Protein AF-A0A2C9LML6-F1 (afdb_monomer_lite)

InterPro domains:
  IPR027124 SWR1-complex protein 5/Craniofacial development protein 1/2 [PTHR23227] (5-86)
  IPR036691 Endonuclease/exonuclease/phosphatase superfamily [G3DSA:3.60.10.10] (2-104)
  IPR036691 Endonuclease/exonuclease/phosphatase superfamily [SSF56219] (5-75)

Sequence (106 aa):
MSYQDNIRESFYSGLNSAINKTPKTDKLIILGDFNARVGSDWKTWSNVLGRHRIGHCNSYGALLLEMCTAHKLTVTNALFQLPHRKKSIMDVSQIQALASNRLHHS

Structure (mmCIF, N/CA/C/O backbone):
data_AF-A0A2C9LML6-F1
#
_entry.id   AF-A0A2C9LML6-F1
#
loop_
_atom_site.group_PDB
_atom_site.id
_atom_site.type_symbol
_atom_site.label_atom_id
_atom_site.label_alt_id
_atom_site.label_comp_id
_atom_site.label_asym_id
_atom_site.label_entity_id
_atom_site.label_seq_id
_atom_site.pdbx_PDB_ins_code
_atom_site.Cartn_x
_atom_site.Cartn_y
_atom_site.Cartn_z
_atom_site.occupancy
_atom_site.B_iso_or_equiv
_atom_site.auth_seq_id
_atom_site.auth_comp_id
_atom_site.auth_asym_id
_atom_site.auth_atom_id
_atom_site.pdbx_PDB_model_num
ATOM 1 N N . MET A 1 1 ? 24.111 1.402 0.369 1.00 64.75 1 MET A N 1
ATOM 2 C CA . MET A 1 1 ? 22.738 1.910 0.161 1.00 64.75 1 MET A CA 1
ATOM 3 C C . MET A 1 1 ? 22.819 3.205 -0.621 1.00 64.75 1 MET A C 1
ATOM 5 O O . MET A 1 1 ? 23.671 4.023 -0.289 1.00 64.75 1 MET A O 1
ATOM 9 N N . SER A 1 2 ? 22.033 3.368 -1.687 1.00 88.94 2 SER A N 1
ATOM 10 C CA . SER A 1 2 ? 22.046 4.609 -2.472 1.00 88.94 2 SER A CA 1
ATOM 11 C C . SER A 1 2 ? 21.263 5.725 -1.765 1.00 88.94 2 SER A C 1
ATOM 13 O O . SER A 1 2 ? 20.416 5.457 -0.915 1.00 88.94 2 SER A O 1
ATOM 15 N N . TYR A 1 3 ? 21.504 6.986 -2.136 1.00 88.38 3 TYR A N 1
ATOM 16 C CA . TYR A 1 3 ? 20.736 8.129 -1.614 1.00 88.38 3 TYR A CA 1
ATOM 17 C C . TYR A 1 3 ? 19.222 7.973 -1.844 1.00 88.38 3 TYR A C 1
ATOM 19 O O . TYR A 1 3 ? 18.417 8.279 -0.966 1.00 88.38 3 TYR A O 1
ATOM 27 N N . GLN A 1 4 ? 18.837 7.423 -2.998 1.00 84.81 4 GLN A N 1
ATOM 28 C CA . GLN A 1 4 ? 17.436 7.170 -3.335 1.00 84.81 4 GLN A CA 1
ATOM 29 C C . GLN A 1 4 ? 16.823 6.051 -2.487 1.00 84.81 4 GLN A C 1
ATOM 31 O O . GLN A 1 4 ? 15.646 6.131 -2.133 1.00 84.81 4 GLN A O 1
ATOM 36 N N . ASP A 1 5 ? 17.611 5.038 -2.112 1.00 88.00 5 ASP A N 1
ATOM 37 C CA . ASP A 1 5 ? 17.149 3.996 -1.191 1.00 88.00 5 ASP A CA 1
ATOM 38 C C . ASP A 1 5 ? 16.831 4.578 0.182 1.00 88.00 5 ASP A C 1
ATOM 40 O O . ASP A 1 5 ? 15.770 4.280 0.721 1.00 88.00 5 ASP A O 1
ATOM 44 N N . ASN A 1 6 ? 17.682 5.473 0.692 1.00 89.94 6 ASN A N 1
ATOM 45 C CA . ASN A 1 6 ? 17.471 6.118 1.988 1.00 89.94 6 ASN A CA 1
ATOM 46 C C . ASN A 1 6 ? 16.214 7.004 1.993 1.00 89.94 6 ASN A C 1
ATOM 48 O O . ASN A 1 6 ? 15.436 6.961 2.946 1.00 89.94 6 ASN A O 1
ATOM 52 N N . ILE A 1 7 ? 15.980 7.785 0.927 1.00 90.25 7 ILE A N 1
ATOM 53 C CA . ILE A 1 7 ? 14.752 8.591 0.794 1.00 90.25 7 ILE A CA 1
ATOM 54 C C . ILE A 1 7 ? 13.522 7.683 0.776 1.00 90.25 7 ILE A C 1
ATOM 56 O O . ILE A 1 7 ? 12.551 7.928 1.493 1.00 90.25 7 ILE A O 1
ATOM 60 N N . ARG A 1 8 ? 13.563 6.626 -0.041 1.00 88.81 8 ARG A N 1
ATOM 61 C CA . ARG A 1 8 ? 12.469 5.661 -0.158 1.00 88.81 8 ARG A CA 1
ATOM 62 C C . ARG A 1 8 ? 12.178 5.003 1.189 1.00 88.81 8 ARG A C 1
ATOM 64 O O . ARG A 1 8 ? 11.029 4.986 1.615 1.00 88.81 8 ARG A O 1
ATOM 71 N N . GLU A 1 9 ? 13.195 4.487 1.863 1.00 91.00 9 GLU A N 1
ATOM 72 C CA . GLU A 1 9 ? 13.051 3.832 3.162 1.00 91.00 9 GLU A CA 1
ATOM 73 C C . GLU A 1 9 ? 12.478 4.786 4.214 1.00 91.00 9 GLU A C 1
ATOM 75 O O . GLU A 1 9 ? 11.521 4.435 4.905 1.00 91.00 9 GLU A O 1
ATOM 80 N N . SER A 1 10 ? 12.982 6.021 4.274 1.00 93.44 10 SER A N 1
ATOM 81 C CA . SER A 1 10 ? 12.468 7.053 5.177 1.00 93.44 10 SER A CA 1
ATOM 82 C C . SER A 1 10 ? 10.983 7.342 4.931 1.00 93.44 10 SER A C 1
ATOM 84 O O . SER A 1 10 ? 10.195 7.357 5.880 1.00 93.44 10 SER A O 1
ATOM 86 N N . PHE A 1 11 ? 10.573 7.488 3.666 1.00 91.31 11 PHE A N 1
ATOM 87 C CA . PHE A 1 11 ? 9.175 7.721 3.303 1.00 91.31 11 PHE A CA 1
ATOM 88 C C . PHE A 1 11 ? 8.262 6.560 3.722 1.00 91.31 11 PHE A C 1
ATOM 90 O O . PHE A 1 11 ? 7.270 6.778 4.420 1.00 91.31 11 PHE A O 1
ATOM 97 N N . TYR A 1 12 ? 8.593 5.321 3.342 1.00 91.38 12 TYR A N 1
ATOM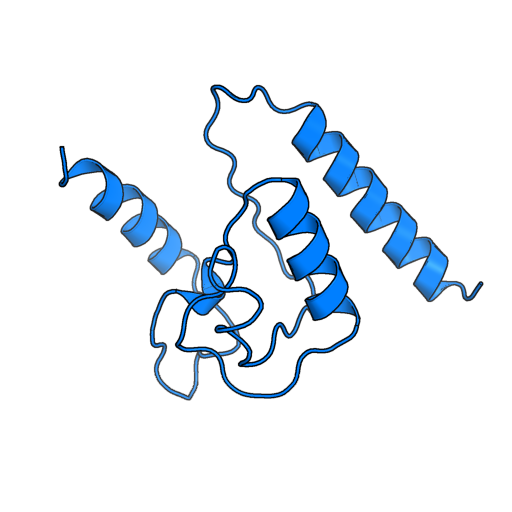 98 C CA . TYR A 1 12 ? 7.750 4.159 3.652 1.00 91.38 12 TYR A CA 1
ATOM 99 C C . TYR A 1 12 ? 7.747 3.826 5.153 1.00 91.38 12 TYR A C 1
ATOM 101 O O . TYR A 1 12 ? 6.712 3.417 5.679 1.00 91.38 12 TYR A O 1
ATOM 109 N N . SER A 1 13 ? 8.848 4.070 5.870 1.00 94.06 13 SER A N 1
ATOM 110 C CA . SER A 1 13 ? 8.910 3.946 7.332 1.00 94.06 13 SER A CA 1
ATOM 111 C C . SER A 1 13 ? 8.020 4.980 8.032 1.00 94.06 13 SER A C 1
ATOM 113 O O . SER A 1 13 ? 7.213 4.632 8.899 1.00 94.06 13 SER A O 1
ATOM 115 N N . GLY A 1 14 ? 8.086 6.245 7.603 1.00 95.38 14 GLY A N 1
ATOM 116 C CA . GLY A 1 14 ? 7.223 7.312 8.112 1.00 95.38 14 GLY A CA 1
ATOM 117 C C . GLY A 1 14 ? 5.741 7.030 7.860 1.00 95.38 14 GLY A C 1
ATOM 118 O O . GLY A 1 14 ? 4.921 7.143 8.773 1.00 95.38 14 GLY A O 1
ATOM 119 N N . LEU A 1 15 ? 5.405 6.574 6.652 1.00 93.38 15 LEU A N 1
ATOM 120 C CA . LEU A 1 15 ? 4.046 6.177 6.296 1.00 93.38 15 LEU A CA 1
ATOM 121 C C . LEU A 1 15 ? 3.552 5.002 7.148 1.00 93.38 15 LEU A C 1
ATOM 123 O O . LEU A 1 15 ? 2.454 5.058 7.694 1.00 93.38 15 LEU A O 1
ATOM 127 N N . ASN A 1 16 ? 4.379 3.972 7.333 1.00 94.50 16 ASN A N 1
ATOM 128 C CA . ASN A 1 16 ? 4.067 2.837 8.201 1.00 94.50 16 ASN A CA 1
ATOM 129 C C . ASN A 1 16 ? 3.793 3.284 9.648 1.00 94.50 16 ASN A C 1
ATOM 131 O O . ASN A 1 16 ? 2.849 2.813 10.281 1.00 94.50 16 ASN A O 1
ATOM 135 N N . SER A 1 17 ? 4.582 4.228 10.169 1.00 95.94 17 SER A N 1
ATOM 136 C CA . SER A 1 17 ? 4.360 4.817 11.494 1.00 95.94 17 SER A CA 1
ATOM 137 C C . SER A 1 17 ? 3.019 5.553 11.578 1.00 95.94 17 SER A C 1
ATOM 139 O O . SER A 1 17 ? 2.280 5.370 12.544 1.00 95.94 17 SER A O 1
ATOM 141 N N . ALA A 1 18 ? 2.671 6.345 10.560 1.00 94.12 18 ALA A N 1
ATOM 142 C CA . ALA A 1 18 ? 1.406 7.077 10.512 1.00 94.12 18 ALA A CA 1
ATOM 143 C C . ALA A 1 18 ? 0.187 6.138 10.472 1.00 94.12 18 ALA A C 1
ATOM 145 O O . ALA A 1 18 ? -0.774 6.344 11.216 1.00 94.12 18 ALA A O 1
ATOM 146 N N . ILE A 1 19 ? 0.252 5.070 9.671 1.00 93.50 19 ILE A N 1
ATOM 147 C CA . ILE A 1 19 ? -0.803 4.049 9.604 1.00 93.50 19 ILE A CA 1
ATOM 148 C C . ILE A 1 19 ? -0.984 3.387 10.976 1.00 93.50 19 ILE A C 1
ATOM 150 O O . ILE A 1 19 ? -2.100 3.318 11.479 1.00 93.50 19 ILE A O 1
ATOM 154 N N . ASN A 1 20 ? 0.109 2.975 11.625 1.00 93.81 20 ASN A N 1
ATOM 155 C CA . ASN A 1 20 ? 0.056 2.306 12.930 1.00 93.81 20 ASN A CA 1
ATOM 156 C C . ASN A 1 20 ? -0.460 3.195 14.070 1.00 93.81 20 ASN A C 1
ATOM 158 O O . ASN A 1 20 ? -1.008 2.684 15.044 1.00 93.81 20 ASN A O 1
ATOM 162 N N . LYS A 1 21 ? -0.279 4.515 13.967 1.00 95.00 21 LYS A N 1
ATOM 163 C CA . LYS A 1 21 ? -0.822 5.485 14.930 1.00 95.00 21 LYS A CA 1
ATOM 164 C C . LYS A 1 21 ? -2.309 5.762 14.721 1.00 95.00 21 LYS A C 1
ATOM 166 O O . LYS A 1 21 ? -2.944 6.310 15.617 1.00 95.00 21 LYS A 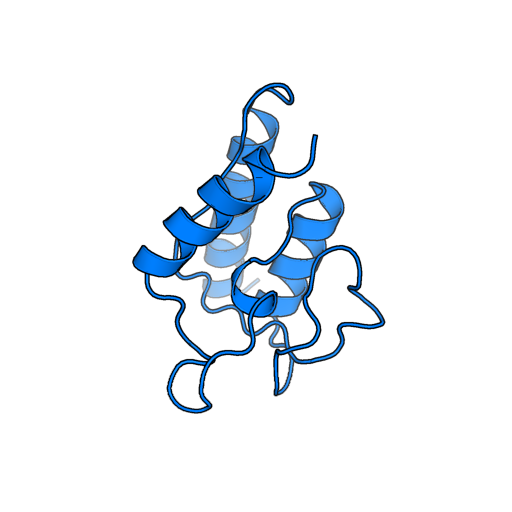O 1
ATOM 171 N N . THR A 1 22 ? -2.856 5.410 13.559 1.00 93.06 22 THR A N 1
ATOM 172 C CA . THR A 1 22 ? -4.275 5.608 13.268 1.00 93.06 22 THR A CA 1
ATOM 173 C C . THR A 1 22 ? -5.096 4.541 14.003 1.00 93.06 22 THR A C 1
ATOM 175 O O . THR A 1 22 ? -4.808 3.348 13.857 1.00 93.06 22 THR A O 1
ATOM 178 N N . PRO A 1 23 ? -6.118 4.920 14.792 1.00 92.69 23 PRO A N 1
ATOM 179 C CA . PRO A 1 23 ? -7.000 3.956 15.436 1.00 92.69 23 PRO A CA 1
ATOM 180 C C . PRO A 1 23 ? -7.650 3.017 14.415 1.00 92.69 23 PRO A C 1
ATOM 182 O O . PRO A 1 23 ? -8.150 3.449 13.381 1.00 92.69 23 PRO A O 1
ATOM 185 N N . LYS A 1 24 ? -7.713 1.717 14.725 1.00 87.75 24 LYS A N 1
ATOM 186 C CA . LYS A 1 24 ? -8.343 0.715 13.839 1.00 87.75 24 LYS A CA 1
ATOM 187 C C . LYS A 1 24 ? -9.851 0.924 13.648 1.00 87.75 24 LYS A C 1
ATOM 189 O O . LYS A 1 24 ? -10.436 0.321 12.754 1.00 87.75 24 LYS A O 1
ATOM 194 N N . THR A 1 25 ? -10.475 1.725 14.511 1.00 90.69 25 THR A N 1
ATOM 195 C CA . THR A 1 25 ? -11.881 2.138 14.415 1.00 90.69 25 THR A CA 1
ATOM 196 C C . THR A 1 25 ? -12.119 3.145 13.298 1.00 90.69 25 THR A C 1
ATOM 198 O O . THR A 1 25 ? -13.245 3.267 12.813 1.00 90.69 25 THR A O 1
ATOM 201 N N . ASP A 1 26 ? -11.072 3.850 12.876 1.00 90.12 26 ASP A N 1
ATOM 202 C CA . ASP A 1 26 ? -11.184 4.960 11.948 1.00 90.12 26 ASP A CA 1
ATOM 203 C C . ASP A 1 26 ? -11.039 4.470 10.508 1.00 90.12 26 ASP A C 1
ATOM 205 O O . ASP A 1 26 ? -10.324 3.515 10.191 1.00 90.12 26 ASP A O 1
ATOM 209 N N . LYS A 1 27 ? -11.731 5.149 9.591 1.00 85.94 27 LYS A N 1
ATOM 210 C CA . LYS A 1 27 ? -11.598 4.881 8.158 1.00 85.94 27 LYS A CA 1
ATOM 211 C C . LYS A 1 27 ? -10.350 5.590 7.641 1.00 85.94 27 LYS A C 1
ATOM 213 O O . LYS A 1 27 ? -10.343 6.811 7.519 1.00 85.94 27 LYS A O 1
ATOM 218 N N . LEU A 1 28 ? -9.320 4.822 7.294 1.00 88.81 28 LEU A N 1
ATOM 219 C CA . LEU A 1 28 ? -8.085 5.355 6.725 1.00 88.81 28 LEU A CA 1
ATOM 220 C C . LEU A 1 28 ? -8.161 5.437 5.194 1.00 88.81 28 LEU A C 1
ATOM 222 O O . LE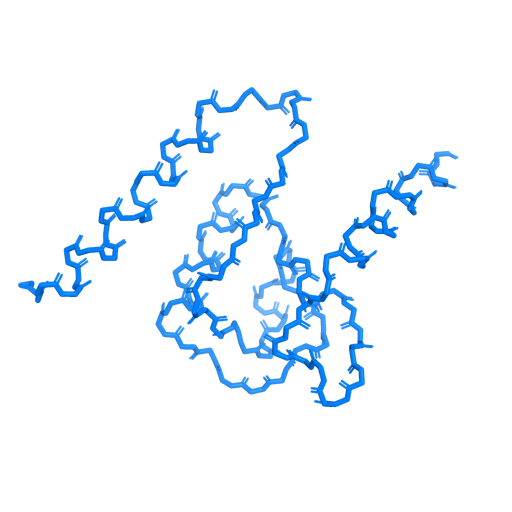U A 1 28 ? -8.403 4.439 4.515 1.00 88.81 28 LEU A O 1
ATOM 226 N N . ILE A 1 29 ? -7.906 6.628 4.653 1.00 89.38 29 ILE A N 1
ATOM 227 C CA . ILE A 1 29 ? -7.731 6.867 3.218 1.00 89.38 29 ILE A CA 1
ATOM 228 C C . ILE A 1 29 ? -6.380 7.549 3.027 1.00 89.38 29 ILE A C 1
ATOM 230 O O . ILE A 1 29 ? -6.129 8.604 3.603 1.00 89.38 29 ILE A O 1
ATOM 234 N N . ILE A 1 30 ? -5.518 6.946 2.210 1.00 89.50 30 ILE A N 1
ATOM 235 C CA . ILE A 1 30 ? -4.188 7.474 1.903 1.00 89.50 30 ILE A CA 1
ATOM 236 C C . ILE A 1 30 ? -4.191 7.922 0.448 1.00 89.50 30 ILE A C 1
ATOM 238 O O . ILE A 1 30 ? -4.450 7.122 -0.452 1.00 89.50 30 ILE A O 1
ATOM 242 N N . LEU A 1 31 ? -3.916 9.205 0.230 1.00 89.19 31 LEU A N 1
ATOM 243 C CA . LEU A 1 31 ? -3.891 9.830 -1.087 1.00 89.19 31 LEU A CA 1
ATOM 244 C C . LEU A 1 31 ? -2.496 10.365 -1.378 1.00 89.19 31 LEU A C 1
ATOM 246 O O . LEU A 1 31 ? -1.794 10.820 -0.478 1.00 89.19 31 LEU A O 1
ATOM 250 N N . GLY A 1 32 ? -2.113 10.321 -2.647 1.00 87.69 32 GLY A N 1
ATOM 251 C CA . GLY A 1 32 ? -0.826 10.815 -3.108 1.00 87.69 32 GLY A CA 1
ATOM 252 C C . GLY A 1 32 ? -0.347 10.071 -4.344 1.00 87.69 32 GLY A C 1
ATOM 253 O O . GLY A 1 32 ? -0.904 9.038 -4.728 1.00 87.69 32 GLY A O 1
ATOM 254 N N . ASP A 1 33 ? 0.700 10.610 -4.957 1.00 86.56 33 ASP A N 1
ATOM 255 C CA . ASP A 1 33 ? 1.441 9.916 -6.000 1.00 86.56 33 ASP A CA 1
ATOM 256 C C . ASP A 1 33 ? 2.598 9.132 -5.371 1.00 86.56 33 ASP A C 1
ATOM 258 O O . ASP A 1 33 ? 3.553 9.700 -4.848 1.00 86.56 33 ASP A O 1
ATOM 262 N N . PHE A 1 34 ? 2.492 7.806 -5.416 1.00 86.88 34 PHE A N 1
ATOM 263 C CA . PHE A 1 34 ? 3.513 6.885 -4.912 1.00 86.88 34 PHE A CA 1
ATOM 264 C C . PHE A 1 34 ? 4.570 6.529 -5.965 1.00 86.88 34 PHE A C 1
ATOM 266 O O . PHE A 1 34 ? 5.468 5.735 -5.681 1.00 86.88 34 PHE A O 1
ATOM 273 N N . ASN A 1 35 ? 4.420 7.023 -7.202 1.00 86.94 35 ASN A N 1
ATOM 274 C CA . ASN A 1 35 ? 5.190 6.605 -8.377 1.00 86.94 35 ASN A CA 1
ATOM 275 C C . ASN A 1 35 ? 5.215 5.065 -8.562 1.00 86.94 35 ASN A C 1
ATOM 277 O O . ASN A 1 35 ? 6.147 4.455 -9.100 1.00 86.94 35 ASN A O 1
ATOM 281 N N . ALA A 1 36 ? 4.167 4.409 -8.059 1.00 88.19 36 ALA A N 1
ATOM 282 C CA . ALA A 1 36 ? 4.063 2.968 -7.940 1.00 88.19 36 ALA A CA 1
ATOM 283 C C . ALA A 1 36 ? 3.257 2.393 -9.108 1.00 88.19 36 ALA A C 1
ATOM 285 O O . ALA A 1 36 ? 2.076 2.698 -9.309 1.00 88.19 36 ALA A O 1
ATOM 286 N N . ARG A 1 37 ? 3.883 1.493 -9.866 1.00 88.94 37 ARG A N 1
ATOM 287 C CA . ARG A 1 37 ? 3.218 0.687 -10.890 1.00 88.94 37 ARG A CA 1
ATOM 288 C C . ARG A 1 37 ? 3.044 -0.704 -10.315 1.00 88.94 37 ARG A C 1
ATOM 290 O O . ARG A 1 37 ? 4.018 -1.417 -10.170 1.00 88.94 37 ARG A O 1
ATOM 297 N N . VAL A 1 38 ? 1.813 -1.077 -9.990 1.00 86.06 38 VAL A N 1
ATOM 298 C CA . VAL A 1 38 ? 1.478 -2.351 -9.318 1.00 86.06 38 VAL A CA 1
ATOM 299 C C . VAL A 1 38 ? 1.311 -3.542 -10.275 1.00 86.06 38 VAL A C 1
ATOM 301 O O . VAL A 1 38 ? 1.206 -4.683 -9.845 1.00 86.06 38 VAL A O 1
ATOM 304 N N . GLY A 1 39 ? 1.318 -3.296 -11.587 1.00 86.12 39 GLY A N 1
ATOM 305 C CA . GLY A 1 39 ? 1.175 -4.341 -12.601 1.00 86.12 39 GLY A CA 1
ATOM 306 C C . GLY A 1 39 ? -0.221 -4.974 -12.662 1.00 86.12 39 GLY A C 1
ATOM 307 O O . GLY A 1 39 ? -1.199 -4.372 -12.226 1.00 86.12 39 GLY A O 1
ATOM 308 N N . SER A 1 40 ? -0.316 -6.162 -13.265 1.00 85.62 40 SER A N 1
ATOM 309 C CA . SER A 1 40 ? -1.579 -6.862 -13.578 1.00 85.62 40 SER A CA 1
ATOM 310 C C . SER A 1 40 ? -1.776 -8.190 -12.836 1.00 85.62 40 SER A C 1
ATOM 312 O O . SER A 1 40 ? -2.762 -8.889 -13.079 1.00 85.62 40 SER A O 1
ATOM 314 N N . ASP A 1 41 ? -0.875 -8.536 -11.912 1.00 86.50 41 ASP A N 1
ATOM 315 C CA . ASP A 1 41 ? -0.917 -9.804 -11.177 1.00 86.50 41 ASP A CA 1
ATOM 316 C C . ASP A 1 41 ? -1.913 -9.774 -10.005 1.00 86.50 41 ASP A C 1
ATOM 318 O O . ASP A 1 41 ? -1.578 -9.892 -8.828 1.00 86.50 41 ASP A O 1
ATOM 322 N N . TRP A 1 42 ? -3.187 -9.581 -10.335 1.00 84.31 42 TRP A N 1
ATOM 323 C CA . TRP A 1 42 ? -4.266 -9.562 -9.350 1.00 84.31 42 TRP A CA 1
ATOM 324 C C . TRP A 1 42 ? -4.478 -10.926 -8.682 1.00 84.31 42 TRP A C 1
ATOM 326 O O . TRP A 1 42 ? -5.084 -10.979 -7.619 1.00 84.31 42 TRP A O 1
ATOM 336 N N . LYS A 1 43 ? -4.019 -12.033 -9.285 1.00 86.94 43 LYS A N 1
ATOM 337 C CA . LYS A 1 43 ? -4.183 -13.374 -8.705 1.00 86.94 43 LYS A CA 1
ATOM 338 C C . LYS A 1 43 ? -3.341 -13.515 -7.441 1.00 86.94 43 LYS A C 1
ATOM 340 O O . LYS A 1 43 ? -3.862 -13.959 -6.423 1.00 86.94 43 LYS A O 1
ATOM 345 N N . THR A 1 44 ? -2.088 -13.069 -7.498 1.00 87.88 44 THR A N 1
ATOM 346 C CA . THR A 1 44 ? -1.183 -13.059 -6.342 1.00 87.88 44 THR A CA 1
ATOM 347 C C . THR A 1 44 ? -1.624 -12.047 -5.284 1.00 87.88 44 THR A C 1
ATOM 349 O O . THR A 1 44 ? -1.554 -12.329 -4.094 1.00 87.88 44 THR A O 1
ATOM 352 N N . TRP A 1 45 ? -2.152 -10.892 -5.701 1.00 87.44 45 TRP A N 1
ATOM 353 C CA . TRP A 1 45 ? -2.500 -9.780 -4.805 1.00 87.44 45 TRP A CA 1
ATOM 354 C C . TRP A 1 45 ? -4.011 -9.569 -4.643 1.00 87.44 45 TRP A C 1
ATOM 356 O O . TRP A 1 45 ? -4.463 -8.436 -4.505 1.00 87.44 45 TRP A O 1
ATOM 366 N N . SER A 1 46 ? -4.814 -10.633 -4.680 1.00 85.44 46 SER A N 1
ATOM 367 C CA . SER A 1 46 ? -6.283 -10.550 -4.828 1.00 85.44 46 SER A CA 1
ATOM 368 C C . SER A 1 46 ? -7.022 -9.737 -3.752 1.00 85.44 46 SER A C 1
ATOM 370 O O . SER A 1 46 ? -8.082 -9.173 -4.012 1.00 85.44 46 SER A O 1
ATOM 372 N N . ASN A 1 47 ? -6.447 -9.638 -2.558 1.00 86.25 47 ASN A N 1
ATOM 373 C CA . ASN A 1 47 ? -6.933 -8.873 -1.409 1.00 86.25 47 ASN A CA 1
ATOM 374 C C . ASN A 1 47 ? -6.577 -7.373 -1.464 1.00 86.25 47 ASN A C 1
ATOM 376 O O . ASN A 1 47 ? -7.190 -6.565 -0.767 1.00 86.25 47 ASN A O 1
ATOM 380 N N . VAL A 1 48 ? -5.604 -6.988 -2.292 1.00 86.44 48 VAL A N 1
ATOM 381 C CA . VAL A 1 48 ? -5.057 -5.623 -2.361 1.00 86.44 48 VAL A CA 1
ATOM 382 C C . VAL A 1 48 ? -5.244 -4.990 -3.739 1.00 86.44 48 VAL A C 1
ATOM 384 O O . VAL A 1 48 ? -5.410 -3.774 -3.841 1.00 86.44 48 VAL A O 1
ATOM 387 N N . LEU A 1 49 ? -5.230 -5.790 -4.805 1.00 87.12 49 LEU A N 1
ATOM 388 C CA . LEU A 1 49 ? -5.187 -5.343 -6.189 1.00 87.12 49 LEU A CA 1
ATOM 389 C C . LEU A 1 49 ? -6.437 -5.780 -6.961 1.00 87.12 49 LEU A C 1
ATOM 391 O O . LEU A 1 49 ? -6.779 -6.958 -7.023 1.00 87.12 49 LEU A O 1
ATOM 395 N N . GLY A 1 50 ? -7.093 -4.819 -7.613 1.00 81.56 50 GLY A N 1
ATOM 396 C CA . GLY A 1 50 ? -8.208 -5.096 -8.518 1.00 81.56 50 GLY A CA 1
ATOM 397 C C . GLY A 1 50 ? -7.774 -5.630 -9.890 1.00 81.56 50 GLY A C 1
ATOM 398 O O . GLY A 1 50 ? -6.641 -5.449 -10.338 1.00 81.56 50 GLY A O 1
ATOM 399 N N . ARG A 1 51 ? -8.716 -6.269 -10.595 1.00 80.69 51 ARG A N 1
ATOM 400 C CA . ARG A 1 51 ? -8.483 -7.030 -11.842 1.00 80.69 51 ARG A CA 1
ATOM 401 C C . ARG A 1 51 ? -8.128 -6.187 -13.071 1.00 80.69 51 ARG A C 1
ATOM 403 O O . ARG A 1 51 ? -7.784 -6.741 -14.109 1.00 80.69 51 ARG A O 1
ATOM 410 N N . HIS A 1 52 ? -8.256 -4.864 -12.999 1.00 73.88 52 HIS A N 1
ATOM 411 C CA . HIS A 1 52 ? -8.305 -4.015 -14.195 1.00 73.88 52 HIS A CA 1
ATOM 412 C C . HIS A 1 52 ? -6.982 -3.334 -14.559 1.00 73.88 52 HIS A C 1
ATOM 414 O O . HIS A 1 52 ? -6.921 -2.587 -15.544 1.00 73.88 52 HIS A O 1
ATOM 420 N N . ARG A 1 53 ? -5.914 -3.562 -13.788 1.00 76.88 53 ARG A N 1
ATOM 421 C CA . ARG A 1 53 ? -4.598 -2.985 -14.080 1.00 76.88 53 ARG A CA 1
ATOM 422 C C . ARG A 1 53 ? -3.869 -3.773 -15.158 1.00 76.88 53 ARG A C 1
ATOM 424 O O . ARG A 1 53 ? -4.060 -4.969 -15.332 1.00 76.88 53 ARG A O 1
ATOM 431 N N . ILE A 1 54 ? -3.040 -3.051 -15.903 1.00 71.19 54 ILE A N 1
ATOM 432 C CA . ILE A 1 54 ? -2.261 -3.556 -17.033 1.00 71.19 54 ILE A CA 1
ATOM 433 C C . ILE A 1 54 ? -0.802 -3.126 -16.876 1.00 71.19 54 ILE A C 1
ATOM 435 O O . ILE A 1 54 ? -0.518 -2.073 -16.300 1.00 71.19 54 ILE A O 1
ATOM 439 N N . GLY A 1 55 ? 0.114 -3.926 -17.418 1.00 82.00 55 GLY A N 1
ATOM 440 C CA . GLY A 1 55 ? 1.553 -3.666 -17.398 1.00 82.00 55 GLY A CA 1
ATOM 441 C C . GLY A 1 55 ? 2.301 -4.377 -16.270 1.00 82.00 55 GLY A C 1
ATOM 442 O O . GLY A 1 55 ? 1.746 -5.218 -15.560 1.00 82.00 55 GLY A O 1
ATOM 443 N N . HIS A 1 56 ? 3.583 -4.029 -16.140 1.00 86.38 56 HIS A N 1
ATOM 444 C CA . HIS A 1 56 ? 4.511 -4.635 -15.187 1.00 86.38 56 HIS A CA 1
ATOM 445 C C . HIS A 1 56 ? 4.582 -3.869 -13.869 1.00 86.38 56 HIS A C 1
ATOM 447 O O . HIS A 1 56 ? 4.453 -2.638 -13.840 1.00 86.38 56 HIS A O 1
ATOM 453 N N . CYS A 1 57 ? 4.797 -4.628 -12.795 1.00 89.81 57 CYS A N 1
ATOM 454 C CA . CYS A 1 57 ? 5.060 -4.084 -11.477 1.00 89.81 57 CYS A CA 1
ATOM 455 C C . CYS A 1 57 ? 6.485 -3.502 -11.431 1.00 89.81 57 CYS A C 1
ATOM 457 O O . CYS A 1 57 ? 7.418 -4.154 -11.898 1.00 89.81 57 CYS A O 1
ATOM 459 N N . ASN A 1 58 ? 6.658 -2.283 -10.914 1.00 90.12 58 ASN A N 1
ATOM 460 C CA . ASN A 1 58 ? 7.982 -1.725 -10.616 1.00 90.12 58 ASN A CA 1
ATOM 461 C C . ASN A 1 58 ? 8.342 -1.949 -9.135 1.00 90.12 58 ASN A C 1
ATOM 463 O O . ASN A 1 58 ? 7.507 -2.374 -8.339 1.00 90.12 58 ASN A O 1
ATOM 467 N N . SER A 1 59 ? 9.581 -1.642 -8.747 1.00 90.50 59 SER A N 1
ATOM 468 C CA . SER A 1 59 ? 10.057 -1.824 -7.365 1.00 90.50 59 SER A CA 1
ATOM 469 C C . SER A 1 59 ? 9.219 -1.061 -6.330 1.00 90.50 59 SER A C 1
ATOM 471 O O . SER A 1 59 ? 8.944 -1.585 -5.254 1.00 90.50 59 SER A O 1
ATOM 473 N N . TYR A 1 60 ? 8.760 0.148 -6.666 1.00 89.50 60 TYR A N 1
ATOM 474 C CA . TYR A 1 60 ? 7.852 0.936 -5.824 1.00 89.50 60 TYR A CA 1
ATOM 475 C C . TYR A 1 60 ? 6.456 0.307 -5.714 1.00 89.50 60 TYR A C 1
ATOM 477 O O . TYR A 1 60 ? 5.842 0.342 -4.654 1.00 89.50 60 TYR A O 1
ATOM 485 N N . GLY A 1 61 ? 5.961 -0.305 -6.791 1.00 90.06 61 GLY A N 1
ATOM 486 C CA . GLY A 1 61 ? 4.707 -1.050 -6.814 1.00 90.06 61 GLY A CA 1
ATOM 487 C C . GLY A 1 61 ? 4.737 -2.279 -5.923 1.00 90.06 61 GLY A C 1
ATOM 488 O O . GLY A 1 61 ? 3.786 -2.495 -5.181 1.00 90.06 61 GLY A O 1
ATOM 489 N N . ALA A 1 62 ? 5.829 -3.043 -5.951 1.00 91.19 62 ALA A N 1
ATOM 490 C CA . ALA A 1 62 ? 5.994 -4.212 -5.092 1.00 91.19 62 ALA A CA 1
ATOM 491 C C . ALA A 1 62 ? 5.986 -3.818 -3.60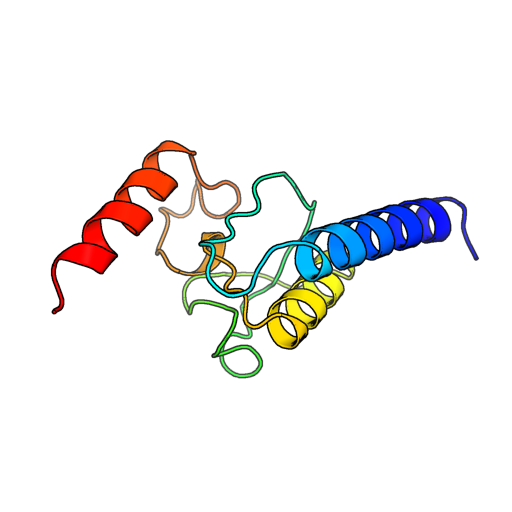7 1.00 91.19 62 ALA A C 1
ATOM 493 O O . ALA A 1 62 ? 5.230 -4.390 -2.827 1.00 91.19 62 ALA A O 1
ATOM 494 N N . LEU A 1 63 ? 6.742 -2.775 -3.248 1.00 91.75 63 LEU A N 1
ATOM 495 C CA . LEU A 1 63 ? 6.798 -2.261 -1.878 1.00 91.75 63 LEU A CA 1
ATOM 496 C C . LEU A 1 63 ? 5.434 -1.744 -1.394 1.00 91.75 63 LEU A C 1
ATOM 498 O O . LEU A 1 63 ? 5.025 -2.008 -0.264 1.00 91.75 63 LEU A O 1
ATOM 502 N N . LEU A 1 64 ? 4.700 -1.042 -2.262 1.00 91.50 64 LEU A N 1
ATOM 503 C CA . LEU A 1 64 ? 3.351 -0.578 -1.952 1.00 91.50 64 LEU A CA 1
ATOM 504 C C . LEU A 1 64 ? 2.382 -1.751 -1.736 1.00 91.50 64 LEU A C 1
ATOM 506 O O . LEU A 1 64 ? 1.594 -1.720 -0.796 1.00 91.50 64 LEU A O 1
ATOM 510 N N . LEU A 1 65 ? 2.439 -2.788 -2.576 1.00 91.56 65 LEU A N 1
ATOM 511 C CA . LEU A 1 65 ? 1.585 -3.975 -2.450 1.00 91.56 65 LEU A CA 1
ATOM 512 C C . LEU A 1 65 ? 1.856 -4.751 -1.155 1.00 91.56 65 LEU A C 1
ATOM 514 O O . LEU A 1 65 ? 0.910 -5.177 -0.488 1.00 91.56 65 LEU A O 1
ATOM 518 N N . GLU A 1 66 ? 3.123 -4.888 -0.768 1.00 92.81 66 GLU A N 1
ATOM 519 C CA . GLU A 1 66 ? 3.527 -5.519 0.490 1.00 92.81 66 GLU A CA 1
ATOM 520 C C . GLU A 1 66 ? 3.014 -4.731 1.703 1.00 92.81 66 GLU A C 1
ATOM 522 O O . GLU A 1 66 ? 2.339 -5.296 2.567 1.00 92.81 66 GLU A O 1
ATOM 527 N N . MET A 1 67 ? 3.224 -3.410 1.725 1.00 91.62 67 MET A N 1
ATOM 528 C CA . MET A 1 67 ? 2.700 -2.537 2.781 1.00 91.62 67 MET A CA 1
ATOM 529 C C . MET A 1 67 ? 1.171 -2.609 2.863 1.00 91.62 67 MET A C 1
ATOM 531 O O . MET A 1 67 ? 0.608 -2.749 3.950 1.00 91.62 67 MET A O 1
ATOM 535 N N . CYS A 1 68 ? 0.481 -2.524 1.724 1.00 92.44 68 CYS A N 1
ATOM 536 C CA . CYS A 1 68 ? -0.972 -2.621 1.698 1.00 92.44 68 CYS A CA 1
ATOM 537 C C . CYS A 1 68 ? -1.455 -3.982 2.215 1.00 92.44 68 CYS A C 1
ATOM 539 O O . CYS A 1 68 ? -2.441 -4.036 2.946 1.00 92.44 68 CYS A O 1
ATOM 541 N N . THR A 1 69 ? -0.741 -5.068 1.917 1.00 92.75 69 THR A N 1
ATOM 542 C CA . THR A 1 69 ? -1.058 -6.403 2.443 1.00 92.75 69 THR A CA 1
ATOM 543 C C . THR A 1 69 ? -0.895 -6.459 3.959 1.00 92.75 69 THR A C 1
ATOM 545 O O . THR A 1 69 ? -1.805 -6.925 4.648 1.00 92.75 69 THR A O 1
ATOM 548 N N . ALA A 1 70 ? 0.207 -5.922 4.491 1.00 92.00 70 ALA A N 1
ATOM 549 C CA . ALA A 1 70 ? 0.478 -5.883 5.928 1.00 92.00 70 ALA A CA 1
ATOM 550 C C . ALA A 1 70 ? -0.601 -5.114 6.713 1.00 92.00 70 ALA A C 1
ATOM 552 O O . ALA A 1 70 ? -1.007 -5.537 7.796 1.00 92.00 70 ALA A O 1
ATOM 553 N N . HIS A 1 71 ? -1.120 -4.025 6.136 1.00 90.94 71 HIS A N 1
ATOM 554 C CA . HIS A 1 71 ? -2.120 -3.154 6.768 1.00 90.94 71 HIS A CA 1
ATOM 555 C C . HIS A 1 71 ? -3.566 -3.420 6.341 1.00 90.94 71 HIS A C 1
ATOM 557 O O . HIS A 1 71 ? -4.462 -2.676 6.734 1.00 90.94 71 HIS A O 1
ATOM 563 N N . LYS A 1 72 ? -3.819 -4.473 5.551 1.00 90.44 72 LYS A N 1
ATOM 564 C CA . LYS A 1 72 ? -5.147 -4.793 4.988 1.00 90.44 72 LYS A CA 1
ATOM 565 C C . LYS A 1 72 ? -5.769 -3.615 4.215 1.00 90.44 72 LYS A C 1
ATOM 567 O O . LYS A 1 72 ? -6.978 -3.389 4.269 1.00 90.44 72 LYS A O 1
ATOM 572 N N . LEU A 1 73 ? -4.932 -2.865 3.503 1.00 90.81 73 LEU A N 1
ATOM 573 C CA . LEU A 1 73 ? -5.326 -1.766 2.626 1.00 90.81 73 LEU A CA 1
ATOM 574 C C . LEU A 1 73 ? -5.507 -2.270 1.194 1.00 90.81 73 LEU A C 1
ATOM 576 O O . LEU A 1 73 ? -4.846 -3.207 0.752 1.00 90.81 73 LEU A O 1
ATOM 580 N N . THR A 1 74 ? -6.374 -1.603 0.440 1.00 89.06 74 THR A N 1
ATOM 581 C CA . THR A 1 74 ? -6.654 -1.947 -0.957 1.00 89.06 74 THR A CA 1
ATOM 582 C C . THR A 1 74 ? -6.261 -0.794 -1.870 1.00 89.06 74 THR A C 1
ATOM 584 O O . THR A 1 74 ? -6.614 0.360 -1.623 1.00 89.06 74 THR A O 1
ATOM 587 N N . VAL A 1 75 ? -5.563 -1.102 -2.964 1.00 87.06 75 VAL A N 1
ATOM 588 C CA . VAL A 1 75 ? -5.197 -0.132 -3.999 1.00 87.06 75 VAL A CA 1
ATOM 589 C C . VAL A 1 75 ? -6.432 0.184 -4.838 1.00 87.06 75 VAL A C 1
ATOM 591 O O . VAL A 1 75 ? -6.767 -0.501 -5.806 1.00 87.06 75 VAL A O 1
ATOM 594 N N . THR A 1 76 ? -7.097 1.278 -4.487 1.00 81.38 76 THR A N 1
ATOM 595 C CA . THR A 1 76 ? -8.336 1.744 -5.127 1.00 81.38 76 THR A CA 1
ATOM 596 C C . THR A 1 76 ? -8.160 2.056 -6.615 1.00 81.38 76 THR A C 1
ATOM 598 O O . THR A 1 76 ? -9.035 1.730 -7.414 1.00 81.38 76 THR A O 1
ATOM 601 N N . ASN A 1 77 ? -6.974 2.539 -7.013 1.00 76.06 77 ASN A N 1
ATOM 602 C CA . ASN A 1 77 ? -6.581 2.803 -8.410 1.00 76.06 77 ASN A CA 1
ATOM 603 C C . ASN A 1 77 ? -6.731 1.578 -9.325 1.00 76.06 77 ASN A C 1
ATOM 605 O O . ASN A 1 77 ? -6.749 1.705 -10.547 1.00 76.06 77 ASN A O 1
ATOM 609 N N . ALA A 1 78 ? -6.753 0.375 -8.753 1.00 68.75 78 ALA A N 1
ATOM 610 C CA . ALA A 1 78 ? -6.855 -0.880 -9.481 1.00 68.75 78 ALA A CA 1
ATOM 611 C C . ALA A 1 78 ? -8.268 -1.469 -9.537 1.00 68.75 78 ALA A C 1
ATOM 613 O O . ALA A 1 78 ? -8.489 -2.421 -10.287 1.00 68.75 78 ALA A O 1
ATOM 614 N N . LEU A 1 79 ? -9.208 -0.926 -8.758 1.00 69.50 79 LEU A N 1
ATOM 615 C CA . LEU A 1 79 ? -10.538 -1.505 -8.579 1.00 69.50 79 LEU A CA 1
ATOM 616 C C . LEU A 1 79 ? -11.488 -1.216 -9.740 1.00 69.50 79 LEU A C 1
ATOM 618 O O . LEU A 1 79 ? -12.382 -2.018 -9.983 1.00 69.50 79 LEU A O 1
ATOM 622 N N . PHE A 1 80 ? -11.284 -0.125 -10.481 1.00 67.81 80 PHE A N 1
ATOM 623 C CA . PHE A 1 80 ? -12.171 0.253 -11.579 1.00 67.81 80 PHE A CA 1
ATOM 624 C C . PHE A 1 80 ? -11.511 0.128 -12.941 1.00 67.81 80 PHE A C 1
ATOM 626 O O . PHE A 1 80 ? -10.330 0.431 -13.137 1.00 67.81 80 PHE A O 1
ATOM 633 N N . GLN A 1 81 ? -12.316 -0.280 -13.917 1.00 65.06 81 GLN A N 1
ATOM 634 C CA . GLN A 1 81 ? -11.921 -0.271 -15.311 1.00 65.06 81 GLN A CA 1
ATOM 635 C C . GLN A 1 81 ? -11.941 1.165 -15.838 1.00 65.06 81 GLN A C 1
ATOM 637 O O . GLN A 1 81 ? -12.964 1.672 -16.290 1.00 65.06 81 GLN A O 1
ATOM 642 N N . LEU A 1 82 ? -10.790 1.831 -15.787 1.00 64.00 82 LEU A N 1
ATOM 643 C CA . LEU A 1 82 ? -10.644 3.141 -16.412 1.00 64.00 82 LEU A CA 1
ATOM 644 C C . LEU A 1 82 ? -10.508 3.000 -17.937 1.00 64.00 82 LEU A C 1
ATOM 646 O O . LEU A 1 82 ? -9.835 2.071 -18.413 1.00 64.00 82 LEU A O 1
ATOM 650 N N . PRO A 1 83 ? -11.080 3.938 -18.722 1.00 60.59 83 PRO A N 1
ATOM 651 C CA . PRO A 1 83 ? -10.798 4.049 -20.148 1.00 60.59 83 PRO A CA 1
ATOM 652 C C . PRO A 1 83 ? -9.286 4.082 -20.374 1.00 60.59 83 PRO A C 1
ATOM 654 O O . PRO A 1 83 ? -8.551 4.663 -19.575 1.00 60.59 83 PRO A O 1
ATOM 657 N N . HIS A 1 84 ? -8.805 3.467 -21.457 1.00 56.25 84 HIS A N 1
ATOM 658 C CA . HIS A 1 84 ? -7.379 3.172 -21.654 1.00 56.25 84 HIS A CA 1
ATOM 659 C C . HIS A 1 84 ? -6.440 4.373 -21.427 1.00 56.25 84 HIS A C 1
ATOM 661 O O . HIS A 1 84 ? -5.347 4.191 -20.896 1.00 56.25 84 HIS A O 1
ATOM 667 N N . ARG A 1 85 ? -6.914 5.590 -21.729 1.00 54.44 85 ARG A N 1
ATOM 668 C CA . ARG A 1 85 ? -6.195 6.865 -21.587 1.00 54.44 85 ARG A CA 1
ATOM 669 C C . ARG A 1 85 ? -6.033 7.386 -20.148 1.00 54.44 85 ARG A C 1
ATOM 671 O O . ARG A 1 85 ? -5.223 8.277 -19.941 1.00 54.44 85 ARG A O 1
ATOM 678 N N . LYS A 1 86 ? -6.768 6.856 -19.160 1.00 54.69 86 LYS A N 1
ATOM 679 C CA . LYS A 1 86 ? -6.740 7.312 -17.750 1.00 54.69 86 LYS A CA 1
ATOM 680 C C . LYS A 1 86 ? -6.227 6.259 -16.760 1.00 54.69 86 LYS A C 1
ATOM 682 O O . LYS A 1 86 ? -6.172 6.510 -15.567 1.00 54.69 86 LYS A O 1
ATOM 687 N N . LYS A 1 87 ? -5.785 5.086 -17.229 1.00 55.69 87 LYS A N 1
ATOM 688 C CA . LYS A 1 87 ? -5.370 3.954 -16.368 1.00 55.69 87 LYS A CA 1
ATOM 689 C C . LYS A 1 87 ? -4.152 4.221 -15.462 1.00 55.69 87 LYS A C 1
ATOM 691 O O . LYS A 1 87 ? -3.820 3.368 -14.640 1.00 55.69 87 LYS A O 1
ATOM 696 N N . SER A 1 88 ? -3.478 5.361 -15.626 1.00 50.84 88 SER A N 1
ATOM 697 C CA . SER A 1 88 ? -2.318 5.758 -14.820 1.00 50.84 88 SER A CA 1
ATOM 698 C C . SER A 1 88 ? -2.643 6.769 -13.713 1.00 50.84 88 SER A C 1
ATOM 700 O O . SER A 1 88 ? -1.781 7.001 -12.876 1.00 50.84 88 SER A O 1
ATOM 702 N N . ILE A 1 89 ? -3.837 7.378 -13.705 1.00 48.12 89 ILE A N 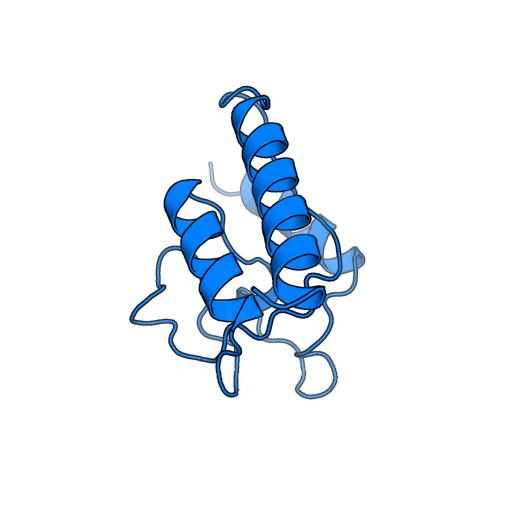1
ATOM 703 C CA . ILE A 1 89 ? -4.191 8.482 -12.799 1.00 48.12 89 ILE A CA 1
ATOM 704 C C . ILE A 1 89 ? -5.675 8.338 -12.427 1.00 48.12 89 ILE A C 1
ATOM 706 O O . ILE A 1 89 ? -6.530 8.476 -13.304 1.00 48.12 89 ILE A O 1
ATOM 710 N N . MET A 1 90 ? -6.004 8.060 -11.158 1.00 51.25 90 MET A N 1
ATOM 711 C CA . MET A 1 90 ? -7.377 8.300 -10.692 1.00 51.25 90 MET A CA 1
ATOM 712 C C . MET A 1 90 ? -7.571 9.792 -10.466 1.00 51.25 90 MET A C 1
ATOM 714 O O . MET A 1 90 ? -6.771 10.449 -9.805 1.00 51.25 90 MET A O 1
ATOM 718 N N . ASP A 1 91 ? -8.676 10.290 -11.000 1.00 47.56 91 ASP A N 1
ATOM 719 C CA . ASP A 1 91 ? -9.232 11.586 -10.648 1.00 47.56 91 ASP A CA 1
ATOM 720 C C . ASP A 1 91 ? -9.876 11.501 -9.250 1.00 47.56 91 ASP A C 1
ATOM 722 O O . ASP A 1 91 ? -10.534 10.510 -8.918 1.00 47.56 91 ASP A O 1
ATOM 726 N N . VAL A 1 92 ? -9.688 12.536 -8.426 1.00 49.66 92 VAL A N 1
ATOM 727 C CA . VAL A 1 92 ? -10.178 12.616 -7.038 1.00 49.66 92 VAL A CA 1
ATOM 728 C C . VAL A 1 92 ? -11.706 12.480 -6.975 1.00 49.66 92 VAL A C 1
ATOM 730 O O . VAL A 1 92 ? -12.243 11.938 -6.009 1.00 49.66 92 VAL A O 1
ATOM 733 N N . SER A 1 93 ? -12.407 12.867 -8.044 1.00 44.56 93 SER A N 1
ATOM 734 C CA . SER A 1 93 ? -13.859 12.698 -8.202 1.00 44.56 93 SER A CA 1
ATOM 735 C C . SER A 1 93 ? -14.335 11.242 -8.050 1.00 44.56 93 SER A C 1
ATOM 737 O O . SER A 1 93 ? -15.425 10.982 -7.541 1.00 44.56 93 SER A O 1
ATOM 739 N N . GLN A 1 94 ? -13.504 10.260 -8.409 1.00 51.97 94 GLN A N 1
ATOM 740 C CA . GLN A 1 94 ? -13.859 8.838 -8.331 1.00 51.97 94 GLN A CA 1
ATOM 741 C C . GLN A 1 94 ? -13.719 8.259 -6.914 1.00 51.97 94 GLN A C 1
ATOM 743 O O . GLN A 1 94 ? -14.300 7.217 -6.605 1.00 51.97 94 GLN A O 1
ATOM 748 N N . ILE A 1 95 ? -13.008 8.956 -6.022 1.00 52.22 95 ILE A N 1
ATOM 749 C CA . ILE A 1 95 ? -12.865 8.586 -4.606 1.00 52.22 95 ILE A CA 1
ATOM 750 C C . ILE A 1 95 ? -14.184 8.828 -3.852 1.00 52.22 95 ILE A C 1
ATOM 752 O O . ILE A 1 95 ? -14.545 8.051 -2.968 1.00 52.22 95 ILE A O 1
ATOM 756 N N . GLN A 1 96 ? -14.963 9.842 -4.241 1.00 49.25 96 GLN A N 1
ATOM 757 C CA . GLN A 1 96 ? -16.285 10.109 -3.654 1.00 49.25 96 GLN A CA 1
ATOM 758 C C . GLN A 1 96 ? -17.320 9.030 -4.023 1.00 49.25 96 GLN A C 1
ATOM 760 O O . GLN A 1 96 ? -18.151 8.651 -3.192 1.00 49.25 96 GLN A O 1
ATOM 765 N N . ALA A 1 97 ? -17.228 8.461 -5.230 1.00 51.22 97 ALA A N 1
ATOM 766 C CA . ALA A 1 97 ? -18.075 7.342 -5.649 1.00 51.22 97 ALA A CA 1
ATOM 767 C C . ALA A 1 97 ? -17.798 6.058 -4.835 1.00 51.22 97 ALA A C 1
ATOM 769 O O . ALA A 1 97 ? -18.726 5.319 -4.504 1.00 51.22 97 ALA A O 1
ATOM 770 N N . LEU A 1 98 ? -16.537 5.822 -4.443 1.00 52.34 98 LEU A N 1
ATOM 771 C CA . LEU A 1 98 ? -16.138 4.715 -3.560 1.00 52.34 98 LEU A CA 1
ATOM 772 C C . LEU A 1 98 ? -16.735 4.823 -2.151 1.00 52.34 98 LEU A C 1
ATOM 774 O O . LEU A 1 98 ? -17.164 3.815 -1.589 1.00 52.34 98 LEU A O 1
ATOM 778 N N . ALA A 1 99 ? -16.768 6.029 -1.579 1.00 51.25 99 ALA A N 1
ATOM 779 C CA . ALA A 1 99 ? -17.345 6.258 -0.255 1.00 51.25 99 ALA A CA 1
ATOM 780 C C . ALA A 1 99 ? -18.876 6.086 -0.248 1.00 51.25 99 ALA A C 1
ATOM 782 O O . ALA A 1 99 ? -19.430 5.594 0.733 1.00 51.25 99 ALA A O 1
ATOM 783 N N . SER A 1 100 ? -19.537 6.433 -1.357 1.00 41.94 100 SER A N 1
ATOM 784 C CA . SER A 1 100 ? -21.000 6.400 -1.481 1.00 41.94 100 SER A CA 1
ATOM 785 C C . SER A 1 100 ? -21.549 4.987 -1.726 1.00 41.94 100 SER A C 1
ATOM 787 O O . SER A 1 100 ? -22.540 4.593 -1.118 1.00 41.94 100 SER A O 1
ATOM 789 N N . ASN A 1 101 ? -20.871 4.161 -2.531 1.00 45.00 101 ASN A N 1
ATOM 790 C CA . ASN A 1 101 ? -21.352 2.808 -2.855 1.00 45.00 101 ASN A CA 1
ATOM 791 C C . ASN A 1 101 ? -21.179 1.778 -1.725 1.00 45.00 101 ASN A C 1
ATOM 793 O O . ASN A 1 101 ? -21.789 0.713 -1.776 1.00 45.00 101 ASN A O 1
ATOM 797 N N . ARG A 1 102 ? -20.384 2.070 -0.686 1.00 44.69 102 ARG A N 1
ATOM 798 C CA . ARG A 1 102 ? -20.205 1.165 0.466 1.00 44.69 102 ARG A CA 1
ATOM 799 C C . ARG A 1 102 ? -21.275 1.332 1.555 1.00 44.69 102 ARG A C 1
ATOM 801 O O . ARG A 1 102 ? -21.259 0.576 2.518 1.00 44.69 102 ARG A O 1
ATOM 808 N N . LEU A 1 103 ? -22.180 2.305 1.420 1.00 41.72 103 LEU A N 1
ATOM 809 C CA . LEU A 1 103 ? -23.266 2.557 2.379 1.00 41.72 103 LEU A CA 1
ATOM 810 C C . LEU A 1 103 ? -24.617 1.950 1.955 1.00 41.72 103 LEU A C 1
ATOM 812 O O . LEU A 1 103 ? -25.533 1.919 2.765 1.00 41.72 103 LEU A O 1
ATOM 816 N N . HIS A 1 104 ? -24.741 1.437 0.725 1.00 40.12 104 HIS A N 1
ATOM 817 C CA . HIS A 1 104 ? -26.005 0.911 0.178 1.00 40.12 104 HIS A CA 1
ATOM 818 C C . HIS A 1 104 ? -26.098 -0.624 0.116 1.00 40.12 104 HIS A C 1
ATOM 820 O O . HIS A 1 1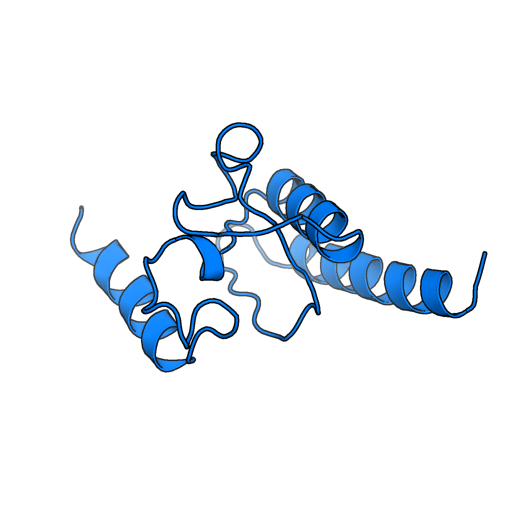04 ? -27.083 -1.165 -0.382 1.00 40.12 104 HIS A O 1
ATOM 826 N N . HIS A 1 105 ? -25.102 -1.335 0.645 1.00 37.84 105 HIS A N 1
ATOM 827 C CA . HIS A 1 105 ? -25.197 -2.770 0.912 1.00 37.84 105 HIS A CA 1
ATOM 828 C C . HIS A 1 105 ? -24.996 -3.018 2.406 1.00 37.84 105 HIS A C 1
ATOM 830 O O . HIS A 1 105 ? -23.922 -3.426 2.849 1.00 37.84 105 HIS A O 1
ATOM 836 N N . SER A 1 106 ? -26.051 -2.710 3.160 1.00 40.91 106 SER A N 1
ATOM 837 C CA . SER A 1 106 ? -26.377 -3.307 4.454 1.00 40.91 106 SER A CA 1
ATOM 838 C C . SER A 1 106 ? -27.764 -3.923 4.365 1.00 40.91 106 SER A C 1
ATOM 840 O O . SER A 1 106 ? -28.540 -3.478 3.491 1.00 40.91 106 SER A O 1
#

Foldseek 3Di:
DDPVVVVLCVVVVVVLVVLVPDDPPDDDDDDDCQVWQQAQPCVVLVQAAARQHHDDGDPSNVSVSVSCVVSSHHDPLRNDNDDPVCSNDDDPVVVVVVVVVVVPPD

pLDDT: mean 78.34, std 17.37, range [37.84, 95.94]

Radius of gyration: 14.65 Å; chains: 1; bounding box: 49×26×37 Å

Organism: Biomphalaria glabrata (NCBI:txid6526)

Secondary structure (DSSP, 8-state):
--HHHHHHHHHHHHHHHHHHHS-TTS-----S-----B-S-TTTTTTTB-TT--SPBPHHHHHHHHHHHHTT--BGGGTS---GGGTT---THHHHHHHHHTSS--